Protein AF-Q6UA76-F1 (afdb_monomer_lite)

Secondary structure (DSSP, 8-state):
-HHHHHHHHHHHH-TTS-HHHHHHHHHHHHHHS-HHHHHHHHHHHHHHHHHHHHH-

pLDDT: mean 92.13, std 5.07, range [62.56, 96.94]

Foldseek 3Di:
DVLVVQLVVVCVVPVPDDSVNSSVVVVVVLVVDDCVRCVVVVVVVVVVVVVVVVVD

Sequence (56 aa):
VWSRGQRRKMGQENPKMHNSEISKRLGAEWKLLSEAEKRPFIDEAKRLRALHMKEH

Organism: Alligator sinensis (NCBI:txid38654)

Structure (mmCIF, N/CA/C/O backbone):
data_AF-Q6UA76-F1
#
_entry.id   AF-Q6UA76-F1
#
loop_
_atom_site.group_PDB
_atom_site.id
_atom_site.type_symbol
_atom_site.label_atom_id
_atom_site.label_alt_id
_atom_site.label_comp_id
_atom_site.label_asym_id
_atom_site.label_entity_id
_atom_site.label_seq_id
_atom_site.pdbx_PDB_ins_code
_atom_site.Cartn_x
_atom_site.Cartn_y
_atom_site.Cartn_z
_atom_site.occupancy
_atom_site.B_iso_or_equiv
_atom_site.auth_seq_id
_atom_site.auth_comp_id
_atom_site.auth_asym_id
_atom_site.auth_atom_id
_atom_site.pdbx_PDB_model_num
ATOM 1 N N . VAL A 1 1 ? 1.821 -1.316 -6.647 1.00 86.94 1 VAL A N 1
ATOM 2 C CA . VAL A 1 1 ? 0.587 -1.261 -7.468 1.00 86.94 1 VAL A CA 1
ATOM 3 C C . VAL A 1 1 ? -0.415 -0.283 -6.859 1.00 86.94 1 VAL A C 1
ATOM 5 O O . VAL A 1 1 ? -0.555 0.802 -7.403 1.00 86.94 1 VAL A O 1
ATOM 8 N N . TRP A 1 2 ? -0.992 -0.577 -5.688 1.00 91.81 2 TRP A N 1
ATOM 9 C CA . TRP A 1 2 ? -1.945 0.307 -4.992 1.00 91.81 2 TRP A CA 1
ATOM 10 C C . TRP A 1 2 ? -1.383 1.688 -4.607 1.00 91.81 2 TRP A C 1
ATOM 12 O O . TRP A 1 2 ? -1.904 2.720 -5.027 1.00 91.81 2 TRP A O 1
ATOM 22 N N . SER A 1 3 ? -0.254 1.715 -3.887 1.00 87.94 3 SER A N 1
ATOM 23 C CA . SER A 1 3 ? 0.337 2.952 -3.346 1.00 87.94 3 SER A CA 1
ATOM 24 C C . SER A 1 3 ? 0.706 3.986 -4.412 1.00 87.94 3 SER A C 1
ATOM 26 O O . SER A 1 3 ? 0.689 5.181 -4.142 1.00 87.94 3 SER A O 1
ATOM 28 N N . ARG A 1 4 ? 1.010 3.555 -5.643 1.00 89.50 4 ARG A N 1
ATOM 29 C CA . ARG A 1 4 ? 1.303 4.456 -6.767 1.00 89.50 4 ARG A CA 1
ATOM 30 C C . ARG A 1 4 ? 0.056 5.227 -7.208 1.00 89.50 4 ARG A C 1
ATOM 32 O O . ARG A 1 4 ? 0.150 6.426 -7.453 1.00 89.50 4 ARG A O 1
ATOM 39 N N . GLY A 1 5 ? -1.089 4.548 -7.292 1.00 91.00 5 GLY A N 1
ATOM 40 C CA . GLY A 1 5 ? -2.366 5.170 -7.646 1.00 91.00 5 GLY A CA 1
ATOM 41 C C . GLY A 1 5 ? -2.833 6.142 -6.566 1.00 91.00 5 GLY A C 1
ATOM 42 O O . GLY A 1 5 ? -3.109 7.302 -6.862 1.00 91.00 5 GLY A O 1
ATOM 43 N N . GLN A 1 6 ? -2.809 5.703 -5.306 1.00 92.12 6 GLN A N 1
ATOM 44 C CA . GLN A 1 6 ? -3.228 6.549 -4.188 1.00 92.12 6 GLN A CA 1
ATOM 45 C C . GLN A 1 6 ? -2.310 7.755 -3.983 1.00 92.12 6 GLN A C 1
ATOM 47 O O . GLN A 1 6 ? -2.790 8.861 -3.759 1.00 92.12 6 GLN A O 1
ATOM 52 N N . ARG A 1 7 ? -0.992 7.596 -4.166 1.00 91.56 7 ARG A N 1
ATOM 53 C CA . ARG A 1 7 ? -0.053 8.723 -4.069 1.00 91.56 7 ARG A CA 1
ATOM 54 C C . ARG A 1 7 ? -0.347 9.802 -5.102 1.00 91.56 7 ARG A C 1
ATOM 56 O O . ARG A 1 7 ? -0.314 10.980 -4.766 1.00 91.56 7 ARG A O 1
ATOM 63 N N . ARG A 1 8 ? -0.652 9.407 -6.343 1.00 92.38 8 ARG A N 1
ATOM 64 C CA . ARG A 1 8 ? -1.042 10.350 -7.397 1.00 92.38 8 ARG A CA 1
ATOM 65 C C . ARG A 1 8 ? -2.322 11.093 -7.016 1.00 92.38 8 ARG A C 1
ATOM 67 O O . ARG A 1 8 ? -2.347 12.309 -7.145 1.00 92.38 8 ARG A O 1
ATOM 74 N N . LYS A 1 9 ? -3.340 10.379 -6.528 1.00 93.19 9 LYS A N 1
ATOM 75 C CA . LYS A 1 9 ? -4.603 10.979 -6.080 1.00 93.19 9 LYS A CA 1
ATOM 76 C C . LYS A 1 9 ? -4.370 11.993 -4.954 1.00 93.19 9 LYS A C 1
ATOM 78 O O . LYS A 1 9 ? -4.716 13.159 -5.100 1.00 93.19 9 LYS A O 1
ATOM 83 N N . MET A 1 10 ? -3.670 11.590 -3.893 1.00 90.69 10 MET A N 1
ATOM 84 C CA . MET A 1 10 ? -3.378 12.466 -2.754 1.00 90.69 10 MET A CA 1
ATOM 85 C C . MET A 1 10 ? -2.516 13.672 -3.133 1.00 90.69 10 MET A C 1
ATOM 87 O O . MET A 1 10 ? -2.731 14.753 -2.597 1.00 90.69 10 MET A O 1
ATOM 91 N N . GLY A 1 11 ? -1.559 13.511 -4.052 1.00 92.06 11 GLY A N 1
ATOM 92 C CA . GLY A 1 11 ? -0.745 14.620 -4.552 1.00 92.06 11 GLY A CA 1
ATOM 93 C C . GLY A 1 11 ? -1.534 15.611 -5.413 1.00 92.06 11 GLY A C 1
ATOM 94 O O . GLY A 1 11 ? -1.213 16.793 -5.420 1.00 92.06 11 GLY A O 1
ATOM 95 N N . GLN A 1 12 ? -2.581 15.155 -6.110 1.00 92.62 12 GLN A N 1
ATOM 96 C CA . GLN A 1 12 ? -3.498 16.034 -6.844 1.00 92.62 12 GLN A CA 1
ATOM 97 C C . GLN A 1 12 ? -4.443 16.782 -5.897 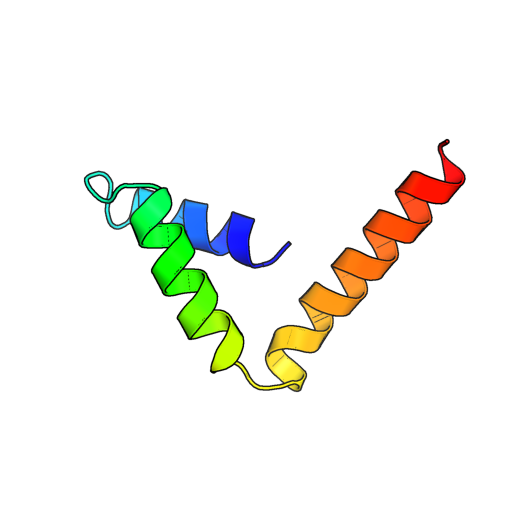1.00 92.62 12 GLN A C 1
ATOM 99 O O . GLN A 1 12 ? -4.662 17.976 -6.072 1.00 92.62 12 GLN A O 1
ATOM 104 N N . GLU A 1 13 ? -4.965 16.099 -4.877 1.00 91.88 13 GLU A N 1
ATOM 105 C CA . GLU A 1 13 ? -5.853 16.693 -3.868 1.00 91.88 13 GLU A CA 1
ATOM 106 C C . GLU A 1 13 ? -5.102 17.620 -2.901 1.00 91.88 13 GLU A C 1
ATOM 108 O O . GLU A 1 13 ? -5.654 18.608 -2.426 1.00 91.88 13 GLU A O 1
ATOM 113 N N . ASN A 1 14 ? -3.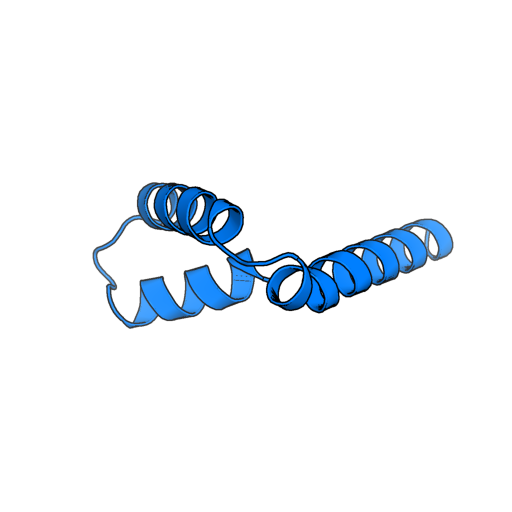825 17.332 -2.627 1.00 88.06 14 ASN A N 1
ATOM 114 C CA . ASN A 1 14 ? -2.981 18.100 -1.715 1.00 88.06 14 ASN A CA 1
ATOM 115 C C . ASN A 1 14 ? -1.619 18.428 -2.360 1.00 88.06 14 ASN A C 1
ATOM 117 O O . ASN A 1 14 ? -0.600 17.860 -1.959 1.00 88.06 14 ASN A O 1
ATOM 121 N N . PRO A 1 15 ? -1.548 19.388 -3.304 1.00 89.00 15 PRO A N 1
ATOM 122 C CA . PRO A 1 15 ? -0.324 19.684 -4.062 1.00 89.00 15 PRO A CA 1
ATOM 123 C C . PRO A 1 15 ? 0.869 20.158 -3.219 1.00 89.00 15 PRO A C 1
ATOM 125 O O . PRO A 1 15 ? 2.013 20.077 -3.654 1.00 89.00 15 PRO A O 1
ATOM 128 N N . LYS A 1 16 ? 0.615 20.657 -2.002 1.00 92.06 16 LYS A N 1
ATOM 129 C CA . LYS A 1 16 ? 1.651 21.082 -1.043 1.00 92.06 16 LYS A CA 1
ATOM 130 C C . LYS A 1 16 ? 2.189 19.932 -0.187 1.00 92.06 16 LYS A C 1
ATOM 132 O O . LYS A 1 16 ? 3.162 20.116 0.541 1.00 92.06 16 LYS A O 1
ATOM 137 N N . MET A 1 17 ? 1.547 18.765 -0.220 1.00 90.94 17 MET A N 1
ATOM 138 C CA . MET A 1 17 ? 1.946 17.623 0.591 1.00 90.94 17 MET A CA 1
ATOM 139 C C . MET A 1 17 ? 3.162 16.936 -0.030 1.00 90.94 17 MET A C 1
ATOM 141 O O . MET A 1 17 ? 3.176 16.596 -1.211 1.00 90.94 17 MET A O 1
ATOM 145 N N . HIS A 1 18 ? 4.193 16.702 0.779 1.00 93.38 18 HIS A N 1
ATOM 146 C CA . HIS A 1 18 ? 5.406 16.052 0.302 1.00 93.38 18 HIS A CA 1
ATOM 147 C C . HIS A 1 18 ? 5.187 14.546 0.079 1.00 93.38 18 HIS A C 1
ATOM 149 O O . HIS A 1 18 ? 4.479 13.881 0.836 1.00 93.38 18 HIS A O 1
ATOM 155 N N . ASN A 1 19 ? 5.859 13.966 -0.918 1.00 91.25 19 ASN A N 1
ATOM 156 C CA . ASN A 1 19 ? 5.720 12.540 -1.248 1.00 91.25 19 ASN A CA 1
ATOM 157 C C . ASN A 1 19 ? 6.117 11.591 -0.103 1.00 91.25 19 ASN A C 1
ATOM 159 O O . ASN A 1 19 ? 5.584 10.481 -0.013 1.00 91.25 19 ASN A O 1
ATOM 163 N N . SER A 1 20 ? 7.047 12.005 0.762 1.00 94.00 20 SER A N 1
ATOM 164 C CA . SER A 1 20 ? 7.444 11.244 1.954 1.00 94.00 20 SER A CA 1
ATOM 165 C C . SER A 1 20 ? 6.291 11.129 2.955 1.00 94.00 20 SER A C 1
ATOM 167 O O . SER A 1 20 ? 6.035 10.043 3.471 1.00 94.00 20 SER A O 1
ATOM 169 N N . GLU A 1 21 ? 5.548 12.216 3.159 1.00 93.31 21 GLU A N 1
ATOM 170 C CA . GLU A 1 21 ? 4.371 12.270 4.027 1.00 93.31 21 GLU A CA 1
ATOM 171 C C . GLU A 1 21 ? 3.216 11.447 3.447 1.00 93.31 21 GLU A C 1
ATOM 173 O O . GLU A 1 21 ? 2.634 10.617 4.145 1.00 93.31 21 GLU A O 1
ATOM 178 N N . ILE A 1 22 ? 2.956 11.576 2.140 1.00 92.62 22 ILE A N 1
ATOM 179 C CA . ILE A 1 22 ? 1.963 10.742 1.447 1.00 92.62 22 ILE A CA 1
ATOM 180 C C . ILE A 1 22 ? 2.319 9.258 1.609 1.00 92.62 22 ILE A C 1
ATOM 182 O O . ILE A 1 22 ? 1.471 8.438 1.941 1.00 92.62 22 ILE A O 1
ATOM 186 N N . SER A 1 23 ? 3.592 8.896 1.432 1.00 93.44 23 SER A N 1
ATOM 187 C CA . SER A 1 23 ? 4.029 7.501 1.545 1.00 93.44 23 SER A CA 1
ATOM 188 C C . SER A 1 23 ? 3.877 6.944 2.964 1.00 93.44 23 SER A C 1
ATOM 190 O O . SER A 1 23 ? 3.482 5.786 3.106 1.00 93.44 23 SER A O 1
ATOM 192 N N . LYS A 1 24 ? 4.129 7.753 4.006 1.00 95.62 24 LYS A N 1
ATOM 193 C CA . LYS A 1 24 ? 3.870 7.363 5.403 1.00 95.62 24 LYS A CA 1
ATOM 194 C C . LYS A 1 24 ? 2.388 7.067 5.635 1.00 95.62 24 LYS A C 1
ATOM 196 O O . LYS A 1 24 ? 2.065 6.007 6.168 1.00 95.62 24 LYS A O 1
ATOM 201 N N . ARG A 1 25 ? 1.496 7.958 5.186 1.00 94.19 25 ARG A N 1
ATOM 202 C CA . ARG A 1 25 ? 0.038 7.792 5.329 1.00 94.19 25 ARG A CA 1
ATOM 203 C C . ARG A 1 25 ? -0.476 6.563 4.595 1.00 94.19 25 ARG A C 1
ATOM 205 O O . ARG A 1 25 ? -1.147 5.737 5.200 1.00 94.19 25 ARG A O 1
ATOM 212 N N . LEU A 1 26 ? -0.070 6.382 3.340 1.00 95.19 26 LEU A N 1
ATOM 213 C CA . LEU A 1 26 ? -0.453 5.207 2.557 1.00 95.19 26 LEU A CA 1
ATOM 214 C C . LEU A 1 26 ? 0.039 3.902 3.188 1.00 95.19 26 LEU A C 1
ATOM 216 O O . LEU A 1 26 ? -0.650 2.892 3.120 1.00 95.19 26 LEU A O 1
ATOM 220 N N . GLY A 1 27 ? 1.213 3.901 3.825 1.00 95.31 27 GLY A N 1
ATOM 221 C CA . GLY A 1 27 ? 1.694 2.734 4.565 1.00 95.31 27 GLY A CA 1
ATOM 222 C C . GLY A 1 27 ? 0.815 2.383 5.769 1.00 95.31 27 GLY A C 1
ATOM 223 O O . GLY A 1 27 ? 0.605 1.202 6.041 1.00 95.31 27 GLY A O 1
ATOM 224 N N . ALA A 1 28 ? 0.290 3.388 6.474 1.00 95.75 28 ALA A N 1
ATOM 225 C CA . ALA A 1 28 ? -0.656 3.181 7.568 1.00 95.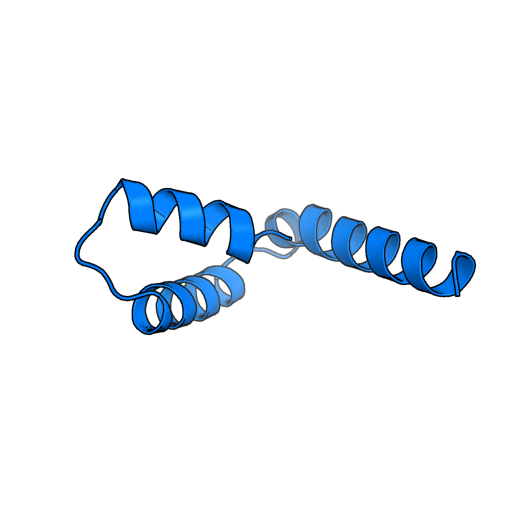75 28 ALA A CA 1
ATOM 226 C C . ALA A 1 28 ? -2.017 2.696 7.047 1.00 95.75 28 ALA A C 1
ATOM 228 O O . ALA A 1 28 ? -2.530 1.691 7.527 1.00 95.75 28 ALA A O 1
ATOM 229 N N . GLU A 1 29 ? -2.552 3.344 6.014 1.00 94.62 29 GLU A N 1
ATOM 230 C CA . GLU A 1 29 ? -3.828 2.981 5.392 1.00 94.62 29 GLU 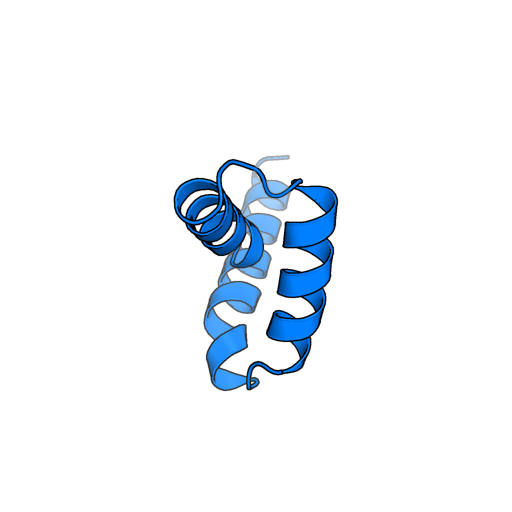A CA 1
ATOM 231 C C . GLU A 1 29 ? -3.795 1.560 4.816 1.00 94.62 29 GLU A C 1
ATOM 233 O O . GLU A 1 29 ? -4.692 0.768 5.085 1.00 94.62 29 GLU A O 1
ATOM 238 N N . TRP A 1 30 ? -2.702 1.170 4.150 1.00 95.19 30 TRP A N 1
ATOM 239 C CA . TRP A 1 30 ? -2.517 -0.200 3.667 1.00 95.19 30 TRP A CA 1
ATOM 240 C C . TRP A 1 30 ? -2.623 -1.242 4.781 1.00 95.19 30 TRP A C 1
ATOM 242 O O . TRP A 1 30 ? -3.154 -2.323 4.554 1.00 95.19 30 TRP A O 1
ATOM 252 N N . LYS A 1 31 ? -2.119 -0.951 5.987 1.00 94.94 31 LYS A N 1
ATOM 253 C CA . LYS A 1 31 ? -2.219 -1.884 7.120 1.00 94.94 31 LYS A CA 1
ATOM 254 C C . LYS A 1 31 ? -3.660 -2.049 7.599 1.00 94.94 31 LYS A C 1
ATOM 256 O O . LYS A 1 31 ? -3.999 -3.141 8.044 1.00 94.94 31 LYS A O 1
ATOM 261 N N . LEU A 1 32 ? -4.466 -0.994 7.486 1.00 96.25 32 LEU A N 1
ATOM 262 C CA . LEU A 1 32 ? -5.869 -0.972 7.896 1.00 96.25 32 LEU A CA 1
ATOM 263 C C . LEU A 1 32 ? -6.808 -1.632 6.881 1.00 96.25 32 LEU A C 1
ATOM 265 O O . LEU A 1 32 ? -7.881 -2.075 7.273 1.00 96.25 32 LEU A O 1
ATOM 269 N N . LEU A 1 33 ? -6.411 -1.732 5.607 1.00 94.75 33 LEU A N 1
ATOM 270 C CA . LEU A 1 33 ? -7.202 -2.443 4.601 1.00 94.75 33 LEU A CA 1
ATOM 271 C C . LEU A 1 33 ? -7.408 -3.911 4.989 1.00 94.75 33 LEU A C 1
ATOM 273 O O . LEU A 1 33 ? -6.488 -4.590 5.464 1.00 94.75 33 LEU A O 1
ATOM 277 N N . SER A 1 34 ? -8.599 -4.426 4.709 1.00 96.94 34 SER A N 1
ATOM 278 C CA . SER A 1 34 ? -8.889 -5.849 4.838 1.00 96.94 34 SER A CA 1
ATOM 279 C C . SER A 1 34 ? -8.105 -6.674 3.813 1.00 96.94 34 SER A C 1
ATOM 281 O O . SER A 1 34 ? -7.634 -6.178 2.785 1.00 96.94 34 SER A O 1
ATOM 283 N N . GLU A 1 35 ? -7.981 -7.975 4.066 1.00 94.19 35 GLU A N 1
ATOM 284 C CA . GLU A 1 35 ? -7.333 -8.886 3.119 1.00 94.19 35 GLU A CA 1
ATOM 285 C C . GLU A 1 35 ? -8.046 -8.906 1.761 1.00 94.19 35 GLU A C 1
ATOM 287 O O . GLU A 1 35 ? -7.380 -8.951 0.728 1.00 94.19 35 GLU A O 1
ATOM 292 N N . ALA A 1 36 ? -9.377 -8.787 1.745 1.00 96.31 36 ALA A N 1
ATOM 293 C CA . ALA A 1 36 ? -10.161 -8.710 0.514 1.00 96.31 36 ALA A CA 1
ATOM 294 C C . ALA A 1 36 ? -9.811 -7.463 -0.317 1.00 96.31 36 ALA A C 1
ATOM 296 O O . ALA A 1 36 ? -9.668 -7.556 -1.533 1.00 96.31 36 ALA A O 1
ATOM 297 N N . GLU A 1 37 ? -9.601 -6.316 0.332 1.00 94.00 37 GLU A N 1
ATOM 298 C CA . GLU A 1 37 ? -9.218 -5.067 -0.339 1.00 94.00 37 GLU A CA 1
ATOM 299 C C . GLU A 1 37 ? -7.766 -5.088 -0.827 1.00 94.00 37 GLU A C 1
ATOM 301 O O . GLU A 1 37 ? -7.450 -4.554 -1.891 1.00 94.00 37 GLU A O 1
ATOM 306 N N . LYS A 1 38 ? -6.866 -5.732 -0.076 1.00 94.88 38 LYS A N 1
ATOM 307 C CA . LYS A 1 38 ? -5.458 -5.892 -0.469 1.00 94.88 38 LYS A CA 1
ATOM 308 C C . LYS A 1 38 ? -5.287 -6.883 -1.616 1.00 94.88 38 LYS A C 1
ATOM 310 O O . LYS A 1 38 ? -4.367 -6.721 -2.427 1.00 94.88 38 LYS A O 1
ATOM 315 N N . ARG A 1 39 ? -6.138 -7.915 -1.677 1.00 95.56 39 ARG A N 1
ATOM 316 C CA . ARG A 1 39 ? -5.956 -9.097 -2.531 1.00 95.56 39 ARG A CA 1
ATOM 317 C C . ARG A 1 39 ? -5.694 -8.767 -4.003 1.00 95.56 39 ARG A C 1
ATOM 319 O O . ARG A 1 39 ? -4.675 -9.243 -4.507 1.00 95.56 39 ARG A O 1
ATOM 326 N N . PRO A 1 40 ? -6.482 -7.905 -4.675 1.00 95.81 40 PRO A N 1
ATOM 327 C CA . PRO A 1 40 ? -6.255 -7.590 -6.084 1.00 95.81 40 PRO A CA 1
ATOM 328 C C . PRO A 1 40 ? -4.870 -6.983 -6.334 1.00 95.81 40 PRO A C 1
ATOM 330 O O . PRO A 1 40 ? -4.216 -7.278 -7.330 1.00 95.81 40 PRO A O 1
ATOM 333 N N . PHE A 1 41 ? -4.377 -6.157 -5.407 1.00 94.50 41 PHE A N 1
ATOM 334 C CA . PHE A 1 41 ? -3.086 -5.485 -5.548 1.00 94.50 41 PHE A CA 1
ATOM 335 C C . PHE A 1 41 ? -1.900 -6.398 -5.238 1.00 94.50 41 PHE A C 1
ATOM 337 O O . PHE A 1 41 ? -0.824 -6.205 -5.807 1.00 94.50 41 PHE A O 1
ATOM 344 N N . ILE A 1 42 ? -2.086 -7.369 -4.340 1.00 94.31 42 ILE A N 1
ATOM 345 C CA . ILE A 1 42 ? -1.101 -8.420 -4.064 1.00 94.31 42 ILE A CA 1
ATOM 346 C C . ILE A 1 42 ? -0.984 -9.348 -5.273 1.00 94.31 42 ILE A C 1
ATOM 348 O O . ILE A 1 42 ? 0.132 -9.633 -5.711 1.00 94.31 42 ILE A O 1
ATOM 352 N N . ASP A 1 43 ? -2.112 -9.785 -5.827 1.00 95.69 43 ASP A N 1
ATOM 353 C CA . ASP A 1 43 ? -2.136 -10.691 -6.975 1.00 95.69 43 ASP A CA 1
ATOM 354 C C . ASP A 1 43 ? -1.560 -10.007 -8.223 1.00 95.69 43 ASP A C 1
ATOM 356 O O . ASP A 1 43 ? -0.705 -10.582 -8.898 1.00 95.69 43 ASP A O 1
ATOM 360 N N . GLU A 1 44 ? -1.881 -8.731 -8.454 1.00 94.19 44 GLU A N 1
ATOM 361 C CA . GLU A 1 44 ? -1.266 -7.955 -9.535 1.00 94.19 44 GLU A CA 1
ATOM 362 C C . GLU A 1 44 ? 0.245 -7.758 -9.325 1.00 94.19 44 GLU A C 1
ATOM 364 O O . GLU A 1 44 ? 1.027 -7.861 -10.269 1.00 94.19 44 GLU A O 1
ATOM 369 N N . ALA A 1 45 ? 0.706 -7.536 -8.088 1.0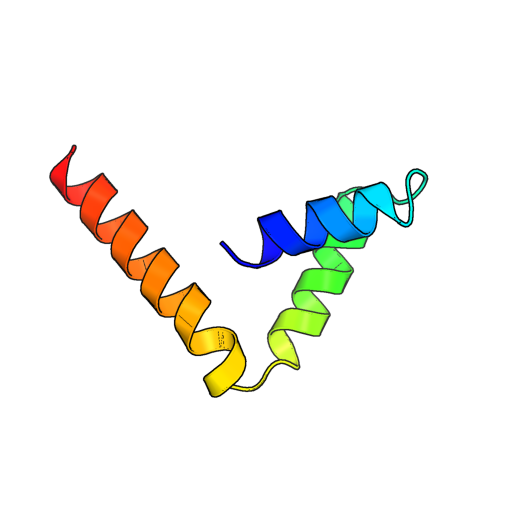0 93.25 45 ALA A N 1
ATOM 370 C CA . ALA A 1 45 ? 2.140 -7.453 -7.804 1.00 93.25 45 ALA A CA 1
ATOM 371 C C . ALA A 1 45 ? 2.863 -8.784 -8.072 1.00 93.25 45 ALA A C 1
ATOM 373 O O . ALA A 1 45 ? 3.978 -8.776 -8.597 1.00 93.25 45 ALA A O 1
ATOM 374 N N . LYS A 1 46 ? 2.238 -9.924 -7.744 1.00 94.31 46 LYS A N 1
ATOM 375 C CA . LYS A 1 46 ? 2.769 -11.256 -8.071 1.00 94.31 46 LYS A CA 1
ATOM 376 C C . LYS A 1 46 ? 2.830 -11.469 -9.582 1.00 94.31 46 LYS A C 1
ATOM 378 O O . LYS A 1 46 ? 3.865 -11.907 -10.077 1.00 94.31 46 LYS A O 1
ATOM 383 N N . ARG A 1 47 ? 1.770 -11.103 -10.312 1.00 95.06 47 ARG A N 1
ATOM 384 C CA . ARG A 1 47 ? 1.710 -11.194 -11.778 1.00 95.06 47 ARG A CA 1
ATOM 385 C C . ARG A 1 47 ? 2.828 -10.391 -12.438 1.00 95.06 47 ARG A C 1
ATOM 387 O O . ARG A 1 47 ? 3.539 -10.920 -13.286 1.00 95.06 47 ARG A O 1
ATOM 394 N N . LEU A 1 48 ? 3.025 -9.142 -12.011 1.00 93.19 48 LEU A N 1
ATOM 395 C CA . LEU A 1 48 ? 4.082 -8.274 -12.537 1.00 93.19 48 LEU A CA 1
ATOM 396 C C . LEU A 1 48 ? 5.485 -8.820 -12.243 1.00 93.19 48 LEU A C 1
ATOM 398 O O . LEU A 1 48 ? 6.348 -8.769 -13.114 1.00 93.19 48 LEU A O 1
ATOM 402 N N . ARG A 1 49 ? 5.717 -9.379 -11.046 1.00 92.25 49 ARG A N 1
ATOM 403 C CA . ARG A 1 49 ? 6.991 -10.046 -10.726 1.00 92.25 49 ARG A CA 1
ATOM 404 C C . ARG A 1 49 ? 7.235 -11.263 -11.614 1.00 92.25 49 ARG A C 1
ATOM 406 O O . ARG A 1 49 ? 8.341 -11.416 -12.112 1.00 92.25 49 ARG A O 1
ATOM 413 N N . ALA A 1 50 ? 6.221 -12.104 -11.814 1.00 92.88 50 ALA A N 1
ATOM 414 C CA . ALA A 1 50 ? 6.328 -13.281 -12.672 1.00 92.88 50 ALA A CA 1
ATOM 415 C C . ALA A 1 50 ? 6.612 -12.905 -14.134 1.00 92.88 50 ALA A C 1
ATOM 417 O O . ALA A 1 50 ? 7.426 -13.559 -14.775 1.00 92.88 50 ALA A O 1
ATOM 418 N N . LEU A 1 51 ? 5.989 -11.836 -14.644 1.00 92.31 51 LEU A N 1
ATOM 419 C CA . LEU A 1 51 ? 6.278 -11.312 -15.980 1.00 92.31 51 LEU A CA 1
ATOM 420 C C . LEU A 1 51 ? 7.734 -10.848 -16.092 1.00 92.31 51 LEU A C 1
ATOM 422 O O . LEU A 1 51 ? 8.439 -11.282 -16.993 1.00 92.31 51 LEU A O 1
ATOM 426 N N . HIS A 1 52 ? 8.199 -10.039 -15.139 1.00 92.12 52 HIS A N 1
ATOM 427 C CA . HIS A 1 52 ? 9.572 -9.537 -15.143 1.00 92.12 52 HIS A CA 1
ATOM 428 C C . HIS A 1 52 ? 10.614 -10.665 -15.090 1.00 92.12 52 HIS A C 1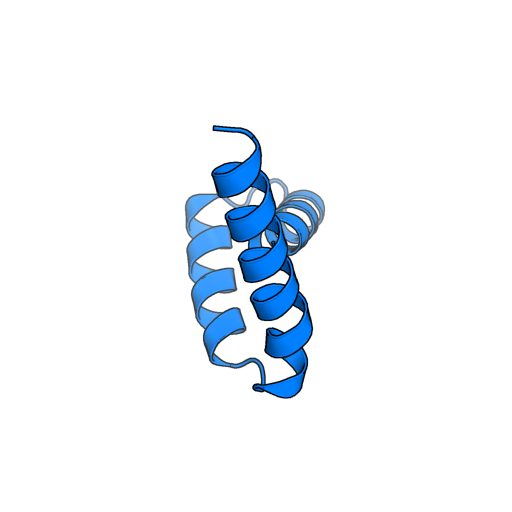
ATOM 430 O O . HIS A 1 52 ? 11.613 -10.594 -15.788 1.00 92.12 52 HIS A O 1
ATOM 436 N N . MET A 1 53 ? 10.354 -11.728 -14.322 1.00 88.12 53 MET A N 1
ATOM 437 C CA . MET A 1 53 ? 11.222 -12.915 -14.254 1.00 88.12 53 MET A CA 1
ATOM 438 C C . MET A 1 53 ? 11.194 -13.783 -15.518 1.00 88.12 53 MET A C 1
ATOM 440 O O . MET A 1 53 ? 12.027 -14.665 -15.655 1.00 88.12 53 MET A O 1
ATOM 444 N N . LYS A 1 54 ? 10.203 -13.606 -16.399 1.00 84.31 54 LYS A N 1
ATOM 445 C CA . LYS A 1 54 ? 10.115 -14.318 -17.681 1.00 84.31 54 LYS A CA 1
ATOM 446 C C . LYS A 1 54 ? 10.787 -13.537 -18.814 1.00 84.31 54 LYS A C 1
ATOM 448 O O . LYS A 1 54 ? 11.193 -14.134 -19.805 1.00 84.31 54 LYS A O 1
ATOM 453 N N . GLU A 1 55 ? 10.842 -12.213 -18.691 1.00 78.94 55 GLU A N 1
ATOM 454 C CA . GLU A 1 55 ? 11.450 -11.306 -19.673 1.00 78.94 55 GLU A CA 1
ATOM 455 C C . GLU A 1 55 ? 12.952 -11.056 -19.436 1.00 78.94 55 GLU A C 1
ATOM 457 O O . GLU A 1 55 ? 13.591 -10.404 -20.261 1.00 78.94 55 GLU A O 1
ATOM 462 N N . HIS A 1 56 ? 13.512 -11.585 -18.345 1.00 62.56 56 HIS A N 1
ATOM 463 C CA . HIS A 1 56 ? 14.930 -11.527 -17.977 1.00 62.56 56 HIS A CA 1
ATOM 464 C C . HIS A 1 56 ? 15.483 -12.927 -17.719 1.00 62.56 56 HIS A C 1
ATOM 466 O O . HIS A 1 56 ? 16.710 -13.092 -17.900 1.00 62.56 56 HIS A O 1
#

Radius of gyration: 13.56 Å; chains: 1; bounding box: 25×35×28 Å

InterPro domains:
  IPR009071 High mobility group box domain [PF00505] (1-56)
  IPR009071 High mobility group box domain [PS50118] (1-56)
  IPR009071 High mobility group box domain [SM00398] (1-56)
  IPR036910 High mobility group box domain superfamily [G3DSA:1.10.30.10] (1-56)
  IPR036910 High mobility group box domain superfamily [SSF47095] (1-56)
  IPR050140 SRY-related HMG-box transcription factor-like [PTHR10270] (1-56)